Protein AF-A0AAP6RF06-F1 (afdb_monomer_lite)

Secondary structure (DSSP, 8-state):
--HHHHHHHHHHHHT-------EEEEEEEEEHHHHHSSS-PPPEEEEEEEEEEEEE-SSEEEEEESS--EEEEE-SS-EEEET-TT-TTEEEEEEEEE-TTS-EEEE--

Foldseek 3Di:
DPPPVVVVVVVVVVVPPPPLFKKKKKWWKWFQVCVVDPHDTDIDIDIDTQFNDWDDDPFWIWTDGPPDIWIWGHDPVAIDIDPPPPCPRIGTDWMFIGTSVRHTPDTRD

pLDDT: mean 77.29, std 15.81, range [41.28, 93.56]

Organism: Enterococcus faecalis (NCBI:txid1351)

Radius of gyration: 20.17 Å; chains: 1; bounding box: 45×28×65 Å

Structure (mmCIF, N/CA/C/O backbone):
data_AF-A0AAP6RF06-F1
#
_entry.id   AF-A0AAP6RF06-F1
#
loop_
_atom_site.group_PDB
_atom_site.id
_atom_site.type_symbol
_atom_site.label_atom_id
_atom_site.label_alt_id
_atom_site.label_comp_id
_atom_site.label_asym_id
_atom_site.label_entity_id
_atom_site.label_seq_id
_atom_site.pdbx_PDB_ins_code
_atom_site.Cartn_x
_atom_site.Cartn_y
_atom_site.Cartn_z
_atom_site.occupancy
_atom_site.B_iso_or_equiv
_atom_site.auth_seq_id
_atom_site.auth_comp_id
_atom_site.auth_asym_id
_atom_site.auth_atom_id
_atom_site.pdbx_PDB_model_num
ATOM 1 N N . MET A 1 1 ? 24.447 -14.926 -50.576 1.00 48.47 1 MET A N 1
ATOM 2 C CA . MET A 1 1 ? 23.252 -15.001 -49.701 1.00 48.47 1 MET A CA 1
ATOM 3 C C . MET A 1 1 ? 23.586 -14.660 -48.238 1.00 48.47 1 MET A C 1
ATOM 5 O O . MET A 1 1 ? 23.315 -15.454 -47.352 1.00 48.47 1 MET A O 1
ATOM 9 N N . GLN A 1 2 ? 24.174 -13.489 -47.955 1.00 49.06 2 GLN A N 1
ATOM 10 C CA . GLN A 1 2 ? 24.551 -13.086 -46.580 1.00 49.06 2 GLN A CA 1
ATOM 11 C C . GLN A 1 2 ? 23.928 -11.748 -46.131 1.00 49.06 2 GLN A C 1
ATOM 13 O O . GLN A 1 2 ? 23.926 -11.446 -44.944 1.00 49.06 2 GLN A O 1
ATOM 18 N N . GLY A 1 3 ? 23.340 -10.963 -47.045 1.00 45.25 3 GLY A N 1
ATOM 19 C CA . GLY A 1 3 ? 22.831 -9.619 -46.731 1.00 45.25 3 GLY A CA 1
ATOM 20 C C . GLY A 1 3 ? 21.427 -9.555 -46.114 1.00 45.25 3 GLY A C 1
ATOM 21 O O . GLY A 1 3 ? 21.112 -8.589 -45.429 1.00 45.25 3 GLY A O 1
ATOM 22 N N . ILE A 1 4 ? 20.579 -10.571 -46.314 1.00 49.84 4 ILE A N 1
ATOM 23 C CA . ILE A 1 4 ? 19.166 -10.519 -45.881 1.00 49.84 4 ILE A CA 1
ATOM 24 C C . ILE A 1 4 ? 19.023 -10.865 -44.386 1.00 49.84 4 ILE A C 1
ATOM 26 O O . ILE A 1 4 ? 18.213 -10.266 -43.684 1.00 49.84 4 ILE A O 1
ATOM 30 N N . TYR A 1 5 ? 19.869 -11.761 -43.860 1.00 46.25 5 TYR A N 1
ATOM 31 C CA . TYR A 1 5 ? 19.830 -12.165 -42.447 1.00 46.25 5 TYR A CA 1
ATOM 32 C C . TYR A 1 5 ? 20.209 -11.032 -41.476 1.00 46.25 5 TYR A C 1
ATOM 34 O O . TYR A 1 5 ? 19.644 -10.942 -40.386 1.00 46.25 5 TYR A O 1
ATOM 42 N N . LEU A 1 6 ? 21.108 -10.126 -41.877 1.00 48.44 6 LEU A N 1
ATOM 43 C CA . LEU A 1 6 ? 21.515 -8.986 -41.045 1.00 48.44 6 LEU A CA 1
ATOM 44 C C . LEU A 1 6 ? 20.412 -7.926 -40.910 1.00 48.44 6 LEU A C 1
ATOM 46 O O . LEU A 1 6 ? 20.251 -7.341 -39.839 1.00 48.44 6 LEU A O 1
ATOM 50 N N . ALA A 1 7 ? 19.603 -7.718 -41.951 1.00 49.84 7 ALA A N 1
ATOM 51 C CA . ALA A 1 7 ? 18.524 -6.733 -41.912 1.00 49.84 7 ALA A CA 1
ATOM 52 C C . ALA A 1 7 ? 17.378 -7.159 -40.976 1.00 49.84 7 ALA A C 1
ATOM 54 O O . ALA A 1 7 ? 16.851 -6.331 -40.232 1.00 49.84 7 ALA A O 1
ATOM 55 N N . ILE A 1 8 ? 17.032 -8.451 -40.943 1.00 50.97 8 ILE A N 1
ATOM 56 C CA . ILE A 1 8 ? 15.954 -8.964 -40.080 1.00 50.97 8 ILE A CA 1
ATOM 57 C C . ILE A 1 8 ? 16.374 -8.909 -38.601 1.00 50.97 8 ILE A C 1
ATOM 59 O O . ILE A 1 8 ? 15.586 -8.485 -37.754 1.00 50.97 8 ILE A O 1
ATOM 63 N N . ALA A 1 9 ? 17.639 -9.217 -38.289 1.00 49.72 9 ALA A N 1
ATOM 64 C CA . ALA A 1 9 ? 18.175 -9.081 -36.932 1.00 49.72 9 ALA A CA 1
ATOM 65 C C . ALA A 1 9 ? 18.164 -7.618 -36.439 1.00 49.72 9 ALA A C 1
ATOM 67 O O . ALA A 1 9 ? 17.828 -7.354 -35.282 1.00 49.72 9 ALA A O 1
ATOM 68 N N . SER A 1 10 ? 18.456 -6.650 -37.317 1.00 48.62 10 SER A N 1
ATOM 69 C CA . SER A 1 10 ? 18.391 -5.219 -36.982 1.00 48.62 10 SER A CA 1
ATOM 70 C C . SER A 1 10 ? 16.963 -4.678 -36.847 1.00 48.62 10 SER A C 1
ATOM 72 O O . SER A 1 10 ? 16.735 -3.792 -36.023 1.00 48.62 10 SER A O 1
ATOM 74 N N . ILE A 1 11 ? 15.991 -5.209 -37.597 1.00 48.59 11 ILE A N 1
ATOM 75 C CA . ILE A 1 11 ? 14.575 -4.817 -37.478 1.00 48.59 11 ILE A CA 1
ATOM 76 C C . ILE A 1 11 ? 13.950 -5.396 -36.198 1.00 48.59 11 ILE A C 1
ATOM 78 O O . ILE A 1 11 ? 13.206 -4.688 -35.518 1.00 48.59 11 ILE A O 1
ATOM 82 N N . CYS A 1 12 ? 14.313 -6.622 -35.804 1.00 43.75 12 CYS A N 1
ATOM 83 C CA . CYS A 1 12 ? 13.920 -7.189 -34.509 1.00 43.75 12 CYS A CA 1
ATOM 84 C C . CYS A 1 12 ? 14.531 -6.423 -33.324 1.00 43.75 12 CYS A C 1
ATOM 86 O O . CYS A 1 12 ? 13.832 -6.184 -32.343 1.00 43.75 12 CYS A O 1
ATOM 88 N N . LYS A 1 13 ? 15.784 -5.951 -33.428 1.00 43.09 13 LYS A N 1
ATOM 89 C CA . LYS A 1 13 ? 16.408 -5.110 -32.387 1.00 43.09 13 LYS A CA 1
ATOM 90 C C . LYS A 1 13 ? 15.786 -3.715 -32.262 1.00 43.09 13 LYS A C 1
ATOM 92 O O . LYS A 1 13 ? 15.746 -3.176 -31.164 1.00 43.09 13 LYS A O 1
ATOM 97 N N . LYS A 1 14 ? 15.263 -3.130 -33.347 1.00 41.28 14 LYS A N 1
ATOM 98 C CA . LYS A 1 14 ? 14.629 -1.793 -33.322 1.00 41.28 14 LYS A CA 1
ATOM 99 C C . LYS A 1 14 ? 13.176 -1.772 -32.832 1.00 41.28 14 LYS A C 1
ATOM 101 O O . LYS A 1 14 ? 12.650 -0.688 -32.604 1.00 41.28 14 LYS A O 1
ATOM 106 N N . ARG A 1 15 ? 12.529 -2.932 -32.652 1.00 41.59 15 ARG A N 1
ATOM 107 C CA . ARG A 1 15 ? 11.182 -3.040 -32.049 1.00 41.59 1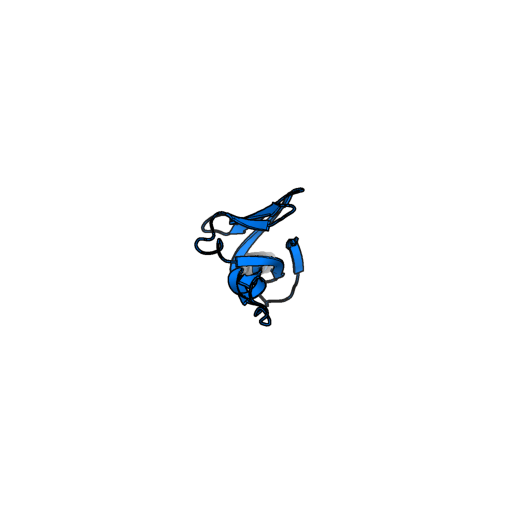5 ARG A CA 1
ATOM 108 C C . ARG A 1 15 ? 11.184 -3.431 -30.572 1.00 41.59 15 ARG A C 1
ATOM 110 O O . ARG A 1 15 ? 10.114 -3.534 -29.987 1.00 41.59 15 ARG A O 1
ATOM 117 N N . GLN A 1 16 ? 12.348 -3.564 -29.944 1.00 42.38 16 GLN A N 1
ATOM 118 C CA . GLN A 1 16 ? 12.469 -3.298 -28.513 1.00 42.38 16 GLN A CA 1
ATOM 119 C C . GLN A 1 16 ? 12.675 -1.793 -28.332 1.00 42.38 16 GLN A C 1
ATOM 121 O O . GLN A 1 16 ? 13.715 -1.323 -27.888 1.00 42.38 16 GLN A O 1
ATOM 126 N N . THR A 1 17 ? 11.658 -0.999 -28.669 1.00 47.66 17 THR A N 1
ATOM 127 C CA . THR A 1 17 ? 11.399 0.140 -27.793 1.00 47.66 17 THR A CA 1
ATOM 128 C C . THR A 1 17 ? 11.061 -0.531 -26.475 1.00 47.66 17 THR A C 1
ATOM 130 O O . THR A 1 17 ? 10.021 -1.180 -26.391 1.00 47.66 17 THR A O 1
ATOM 133 N N . GLU A 1 18 ? 12.003 -0.540 -25.533 1.00 53.75 18 GLU A N 1
ATOM 134 C CA . GLU A 1 18 ? 11.786 -1.002 -24.169 1.00 53.75 18 GLU A CA 1
ATOM 135 C C . GLU A 1 18 ? 10.497 -0.343 -23.682 1.00 53.75 18 GLU A C 1
ATOM 137 O O . GLU A 1 18 ? 10.489 0.810 -23.251 1.00 53.75 18 GLU A O 1
ATOM 142 N N . ARG A 1 19 ? 9.361 -1.036 -23.802 1.00 50.41 19 ARG A N 1
ATOM 143 C CA . ARG A 1 19 ? 8.206 -0.689 -22.998 1.00 50.41 19 ARG A CA 1
ATOM 144 C C . ARG A 1 19 ? 8.714 -0.950 -21.599 1.00 50.41 19 ARG A C 1
ATOM 146 O O . ARG A 1 19 ? 8.811 -2.104 -21.195 1.00 50.41 19 ARG A O 1
ATOM 153 N N . LYS A 1 20 ? 9.141 0.104 -20.902 1.00 59.81 20 LYS A N 1
ATOM 154 C CA . LYS A 1 20 ? 9.267 0.047 -19.455 1.00 59.81 20 LYS A CA 1
ATOM 155 C C . LYS A 1 20 ? 7.877 -0.347 -18.982 1.00 59.81 20 LYS A C 1
ATOM 157 O O . LYS A 1 20 ? 6.956 0.463 -19.030 1.00 59.81 20 LYS A O 1
ATOM 162 N N . ILE A 1 21 ? 7.715 -1.631 -18.681 1.00 64.31 21 ILE A N 1
ATOM 163 C CA . ILE A 1 21 ? 6.483 -2.164 -18.126 1.00 64.31 21 ILE A CA 1
ATOM 164 C C . ILE A 1 21 ? 6.423 -1.560 -16.736 1.00 64.31 21 ILE A C 1
ATOM 166 O O . ILE A 1 21 ? 7.185 -1.935 -15.844 1.00 64.31 21 ILE A O 1
ATOM 170 N N . TYR A 1 22 ? 5.596 -0.535 -16.602 1.00 75.38 22 TYR A N 1
ATOM 171 C CA . TYR A 1 22 ? 5.371 0.110 -15.330 1.00 75.38 22 TYR A CA 1
ATOM 172 C C . TYR A 1 22 ? 4.269 -0.650 -14.618 1.00 75.38 22 TYR A C 1
ATOM 174 O O . TYR A 1 22 ? 3.148 -0.746 -15.110 1.00 75.38 22 TYR A O 1
ATOM 182 N N . MET A 1 23 ? 4.609 -1.192 -13.459 1.00 89.38 23 MET A N 1
ATOM 183 C CA . MET A 1 23 ? 3.636 -1.803 -12.573 1.00 89.38 23 MET A CA 1
ATOM 184 C C . MET A 1 23 ? 2.774 -0.716 -11.918 1.00 89.38 23 MET A C 1
ATOM 186 O O . MET A 1 23 ? 3.115 0.476 -11.903 1.00 89.38 23 MET A O 1
ATOM 190 N N . LEU A 1 24 ? 1.651 -1.155 -11.367 1.00 91.12 24 LEU A N 1
ATOM 191 C CA . LEU A 1 24 ? 0.700 -0.338 -10.629 1.00 91.12 24 LEU A CA 1
ATOM 192 C C . LEU A 1 24 ? 0.731 -0.758 -9.158 1.00 91.12 24 LEU A C 1
ATOM 194 O O . LEU A 1 24 ? 0.762 -1.944 -8.839 1.00 91.12 24 LEU A O 1
ATOM 198 N N . LEU A 1 25 ? 0.729 0.211 -8.253 1.00 91.25 25 LEU A N 1
ATOM 199 C CA . LEU A 1 25 ? 0.527 -0.014 -6.828 1.00 91.25 25 LEU A CA 1
ATOM 200 C C . LEU A 1 25 ? -0.932 0.277 -6.499 1.00 91.25 25 LEU A C 1
ATOM 202 O O . LEU A 1 25 ? -1.404 1.368 -6.804 1.00 91.25 25 LEU A O 1
ATOM 206 N N . GLN A 1 26 ? -1.619 -0.655 -5.855 1.00 93.12 26 GLN A N 1
ATO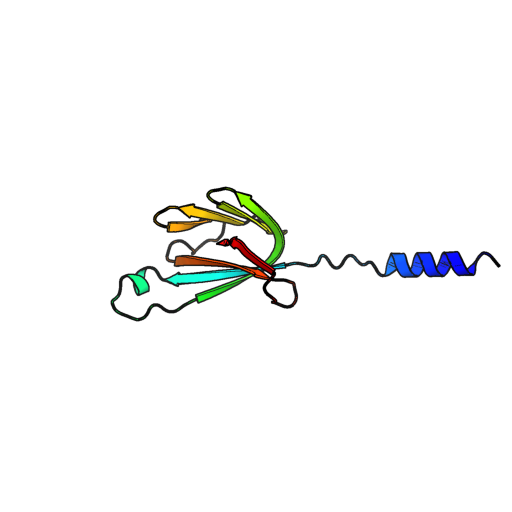M 207 C CA . GLN A 1 26 ? -2.932 -0.425 -5.264 1.00 93.12 26 GLN A CA 1
ATOM 208 C C . GLN A 1 26 ? -2.780 -0.321 -3.749 1.00 93.12 26 GLN A C 1
ATOM 210 O O . GLN A 1 26 ? -2.150 -1.184 -3.136 1.00 93.12 26 GLN A O 1
ATOM 215 N N . ILE A 1 27 ? -3.353 0.719 -3.149 1.00 91.69 27 ILE A N 1
ATOM 216 C CA . ILE A 1 27 ? -3.351 0.939 -1.703 1.00 91.69 27 ILE A CA 1
ATOM 217 C C . ILE A 1 27 ? -4.793 0.953 -1.211 1.00 91.69 27 ILE A C 1
ATOM 219 O O . ILE A 1 27 ? -5.553 1.876 -1.506 1.00 91.69 27 ILE A O 1
ATOM 223 N N . ASP A 1 28 ? -5.133 -0.055 -0.418 1.00 92.62 28 ASP A N 1
ATOM 224 C CA . ASP A 1 28 ? -6.429 -0.187 0.228 1.00 92.62 28 ASP A CA 1
ATOM 225 C C . ASP A 1 28 ? -6.351 0.460 1.614 1.00 92.62 28 ASP A C 1
ATOM 227 O O . ASP A 1 28 ? -5.471 0.136 2.424 1.00 92.62 28 ASP A O 1
ATOM 231 N N . LYS A 1 29 ? -7.267 1.384 1.904 1.00 91.38 29 LYS A N 1
ATOM 232 C CA . LYS A 1 29 ? -7.244 2.185 3.130 1.00 91.38 29 LYS A CA 1
ATOM 233 C C . LYS A 1 29 ? -8.642 2.518 3.647 1.00 91.38 29 LYS A C 1
ATOM 235 O O . LYS A 1 29 ? -9.602 2.595 2.887 1.00 91.38 29 LYS A O 1
ATOM 240 N N . PHE A 1 30 ? -8.732 2.776 4.946 1.00 90.56 30 PHE A N 1
ATOM 241 C CA . PHE A 1 30 ? -9.927 3.312 5.603 1.00 90.56 30 PHE A CA 1
ATOM 242 C C . PHE A 1 30 ? -9.630 4.670 6.220 1.00 90.56 30 PHE A C 1
ATOM 244 O O . PHE A 1 30 ? -8.507 4.919 6.663 1.00 90.56 30 PHE A O 1
ATOM 251 N N . ASN A 1 31 ? -10.637 5.535 6.296 1.00 89.00 31 ASN A N 1
ATOM 252 C CA . ASN A 1 31 ? -10.547 6.751 7.095 1.00 89.00 31 ASN A CA 1
ATOM 253 C C . ASN A 1 31 ? -10.555 6.382 8.589 1.00 89.00 31 ASN A C 1
ATOM 255 O O . ASN A 1 31 ? -11.444 5.662 9.045 1.00 89.00 31 ASN A O 1
ATOM 259 N N . LYS A 1 32 ? -9.575 6.866 9.361 1.00 87.00 32 LYS A N 1
ATOM 260 C CA . LYS A 1 32 ? -9.466 6.572 10.800 1.00 87.00 32 LYS A CA 1
ATOM 261 C C . LYS A 1 32 ? -10.698 7.042 11.577 1.00 87.00 32 LYS A C 1
ATOM 263 O O . LYS A 1 32 ? -11.194 6.299 12.415 1.00 87.00 32 LYS A O 1
ATOM 268 N N . LYS A 1 33 ? -11.247 8.214 11.238 1.00 86.00 33 LYS A N 1
ATOM 269 C CA . LYS A 1 33 ? -12.442 8.765 11.904 1.00 86.00 33 LYS A CA 1
ATOM 270 C C . LYS A 1 33 ? -13.679 7.894 11.691 1.00 86.00 33 LYS A C 1
ATOM 272 O O . LYS A 1 33 ? -14.493 7.752 12.596 1.00 86.00 33 LYS A O 1
ATOM 277 N N . GLU A 1 34 ? -13.809 7.295 10.509 1.00 85.69 34 GLU A N 1
ATOM 278 C CA . GLU A 1 34 ? -14.915 6.378 10.207 1.00 85.69 34 GLU A CA 1
ATOM 279 C C . GLU A 1 34 ? -14.773 5.045 10.947 1.00 85.69 34 GLU A C 1
ATOM 281 O O . GLU A 1 34 ? -15.778 4.455 11.311 1.00 85.69 34 GLU A O 1
ATOM 286 N N . LEU A 1 35 ? -13.543 4.582 11.202 1.00 81.38 35 LEU A N 1
ATOM 287 C CA . LEU A 1 35 ? -13.295 3.373 11.999 1.00 81.38 35 LEU A CA 1
ATOM 288 C C . LEU A 1 35 ? -13.597 3.567 13.493 1.00 81.38 35 LEU A C 1
ATOM 290 O O . LEU A 1 35 ? -13.915 2.600 14.181 1.00 81.38 35 LEU A O 1
ATOM 294 N N . GLU A 1 36 ? -13.453 4.792 14.000 1.00 81.19 36 GLU A N 1
ATOM 295 C CA . GLU A 1 36 ? -13.780 5.153 15.386 1.00 81.19 36 GLU A CA 1
ATOM 296 C C . GLU A 1 36 ? -15.284 5.406 15.577 1.00 81.19 36 GLU A C 1
ATOM 298 O O . GLU A 1 36 ? -15.838 5.151 16.651 1.00 81.19 36 GLU A O 1
ATOM 303 N N . GLY A 1 37 ? -15.961 5.885 14.531 1.00 72.38 37 GLY A N 1
ATOM 304 C CA . GLY A 1 37 ? -17.414 5.984 14.485 1.00 72.38 37 GLY A CA 1
ATOM 305 C C . GLY A 1 37 ? -18.062 4.600 14.409 1.00 72.38 37 GLY A C 1
ATOM 306 O O . GLY A 1 37 ? -17.564 3.696 13.754 1.00 72.38 37 GLY A O 1
ATOM 307 N N . LYS A 1 38 ? -19.227 4.412 15.038 1.00 63.50 38 LYS A N 1
ATOM 308 C CA . LYS A 1 38 ? -20.017 3.163 14.937 1.00 63.50 38 LYS A CA 1
ATOM 309 C C . LYS A 1 38 ? -20.654 2.944 13.550 1.00 63.50 38 LYS A C 1
ATOM 311 O O . LYS A 1 38 ? -21.575 2.139 13.423 1.00 63.50 38 LYS A O 1
ATOM 316 N N . GLU A 1 39 ? -20.216 3.681 12.535 1.00 67.00 39 GLU A N 1
ATOM 317 C CA . GLU A 1 39 ? -20.691 3.558 11.160 1.00 67.00 39 GLU A CA 1
ATOM 318 C C . GLU A 1 39 ? -19.788 2.603 10.372 1.00 67.00 39 GLU A C 1
ATOM 320 O O . GLU A 1 39 ? -18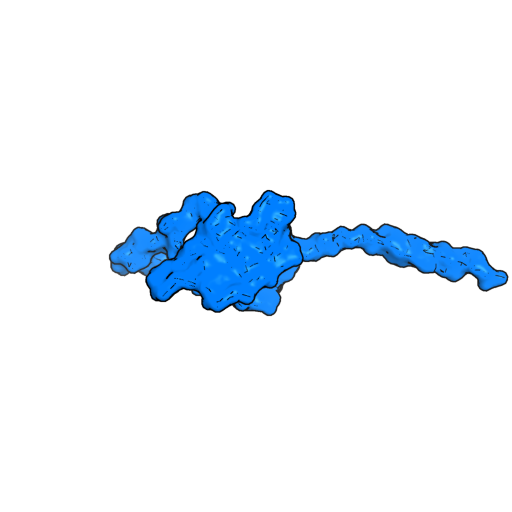.634 2.366 10.721 1.00 67.00 39 GLU A O 1
ATOM 325 N N . ALA A 1 40 ? -20.326 2.002 9.312 1.00 77.31 40 ALA A N 1
ATOM 326 C CA . ALA A 1 40 ? -19.542 1.119 8.461 1.00 77.31 40 ALA A CA 1
ATOM 327 C C . ALA A 1 40 ? -18.483 1.937 7.704 1.00 77.31 40 ALA A C 1
ATOM 329 O O . ALA A 1 40 ? -18.818 2.679 6.781 1.00 77.31 40 ALA A O 1
ATOM 330 N N . ALA A 1 41 ? -17.213 1.792 8.088 1.00 84.62 41 ALA A N 1
ATOM 331 C CA . ALA A 1 41 ? -16.108 2.467 7.418 1.00 84.62 41 ALA A CA 1
ATOM 332 C C . ALA A 1 41 ? -16.027 2.062 5.940 1.00 84.62 41 ALA A C 1
ATOM 334 O O . ALA A 1 41 ? -16.092 0.876 5.591 1.00 84.62 41 ALA A O 1
ATOM 335 N N . LYS A 1 42 ? -15.865 3.048 5.055 1.00 89.38 42 LYS A N 1
ATOM 336 C CA . LYS A 1 42 ? -15.810 2.806 3.613 1.00 89.38 42 LYS A CA 1
ATOM 337 C C . LYS A 1 42 ? -14.394 2.428 3.185 1.00 89.38 42 LYS A C 1
ATOM 339 O O . LYS A 1 42 ? -13.439 3.144 3.478 1.00 89.38 42 LYS A O 1
ATOM 344 N N . LEU A 1 43 ? -14.265 1.336 2.428 1.00 91.56 43 LEU A N 1
ATOM 345 C CA . LEU A 1 43 ? -12.994 0.975 1.803 1.00 91.56 43 LEU A CA 1
ATOM 346 C C . LEU A 1 43 ? -12.674 1.968 0.681 1.00 91.56 43 LEU A C 1
ATOM 348 O O . LEU A 1 43 ? -13.454 2.131 -0.262 1.00 91.56 43 LEU A O 1
ATOM 352 N N . LEU A 1 44 ? -11.521 2.617 0.785 1.00 92.56 44 LEU A N 1
ATOM 353 C CA . LEU A 1 44 ? -10.970 3.503 -0.231 1.00 92.56 44 LEU A CA 1
ATOM 354 C C . LEU A 1 44 ? -9.776 2.821 -0.888 1.00 92.56 44 LEU A C 1
ATOM 356 O O . LEU A 1 44 ? -8.999 2.139 -0.222 1.00 92.56 44 LEU A O 1
ATOM 360 N N . VAL A 1 45 ? -9.641 3.018 -2.196 1.00 92.88 45 VAL A N 1
ATOM 361 C CA . VAL A 1 45 ? -8.606 2.376 -3.004 1.00 92.88 45 VAL A CA 1
ATOM 362 C C . VAL A 1 45 ? -7.923 3.437 -3.852 1.00 92.88 45 VAL A C 1
ATOM 364 O O . VAL A 1 45 ? -8.570 4.075 -4.683 1.00 92.88 45 VAL A O 1
ATOM 367 N N . ASP A 1 46 ? -6.619 3.598 -3.652 1.00 91.12 46 ASP A N 1
ATOM 368 C CA . ASP A 1 46 ? -5.778 4.475 -4.463 1.00 91.12 46 ASP A CA 1
ATOM 369 C C . ASP A 1 46 ? -4.892 3.646 -5.394 1.00 91.12 46 ASP A C 1
ATOM 371 O O . ASP A 1 46 ? -4.409 2.578 -5.017 1.00 91.12 46 ASP A O 1
ATOM 375 N N . TYR A 1 47 ? -4.620 4.177 -6.588 1.00 89.75 47 TYR A N 1
ATOM 376 C CA . TYR A 1 47 ? -3.709 3.568 -7.556 1.00 89.75 47 TYR A CA 1
ATOM 377 C C . TYR A 1 47 ? -2.548 4.506 -7.879 1.00 89.75 47 TYR A C 1
ATOM 379 O O . TYR A 1 47 ? -2.752 5.680 -8.186 1.00 89.75 47 TYR A O 1
ATOM 387 N N . ILE A 1 48 ? -1.326 3.974 -7.860 1.00 87.88 48 ILE A N 1
ATOM 388 C CA . ILE A 1 48 ? -0.101 4.703 -8.197 1.00 87.88 48 ILE A CA 1
ATOM 389 C C . ILE A 1 48 ? 0.602 3.972 -9.338 1.00 87.88 48 ILE A C 1
ATOM 391 O O . ILE A 1 48 ? 1.053 2.839 -9.186 1.00 87.88 48 ILE A O 1
ATOM 395 N N . GLY A 1 49 ? 0.691 4.624 -10.495 1.00 87.00 49 GLY A N 1
ATOM 396 C CA . GLY A 1 49 ? 1.415 4.104 -11.653 1.00 87.00 49 GLY A CA 1
ATOM 397 C C . GLY A 1 49 ? 2.917 4.373 -11.593 1.00 87.00 49 GLY A C 1
ATOM 398 O O . GLY A 1 49 ? 3.408 5.143 -10.767 1.00 87.00 49 GLY A O 1
ATOM 399 N N . GLY A 1 50 ? 3.657 3.767 -12.521 1.00 87.06 50 GLY A N 1
ATOM 400 C CA . GLY A 1 50 ? 5.085 4.049 -12.676 1.00 87.06 50 GLY A CA 1
ATOM 401 C C . GLY A 1 50 ? 5.986 3.258 -11.732 1.00 87.06 50 GLY A C 1
ATOM 402 O O . GLY A 1 50 ? 7.143 3.642 -11.556 1.00 87.06 50 GLY A O 1
ATOM 403 N N . VAL A 1 51 ? 5.485 2.174 -11.132 1.00 88.38 51 VAL A N 1
ATOM 404 C CA . VAL A 1 51 ? 6.282 1.325 -10.245 1.00 88.38 51 VAL A CA 1
ATOM 405 C C . VAL A 1 51 ? 7.291 0.539 -11.074 1.00 88.38 51 VAL A C 1
ATOM 407 O O . VAL A 1 51 ? 6.927 -0.225 -11.969 1.00 88.38 51 VAL A O 1
ATOM 410 N N . SER A 1 52 ? 8.571 0.732 -10.776 1.00 87.81 52 SER A N 1
ATOM 411 C CA . SER A 1 52 ? 9.689 0.032 -11.413 1.00 87.81 52 SER A CA 1
ATOM 412 C C . SER A 1 52 ? 10.177 -1.160 -10.593 1.00 87.81 52 SER A C 1
ATOM 414 O O . SER A 1 52 ? 10.823 -2.055 -11.133 1.00 87.81 52 SER A O 1
ATOM 416 N N . GLY A 1 53 ? 9.854 -1.204 -9.299 1.00 85.31 53 GLY A N 1
ATOM 417 C CA . GLY A 1 53 ? 10.240 -2.304 -8.430 1.00 85.31 53 GLY A CA 1
ATOM 418 C C . GLY A 1 53 ? 9.767 -2.127 -6.997 1.00 85.31 53 GLY A C 1
ATOM 419 O O . GLY A 1 53 ? 9.230 -1.091 -6.608 1.00 85.31 53 GLY A O 1
ATOM 420 N N . THR A 1 54 ? 9.999 -3.157 -6.196 1.00 88.75 54 THR A N 1
ATOM 421 C CA . THR A 1 54 ? 9.567 -3.216 -4.798 1.00 88.75 54 THR A CA 1
ATOM 422 C C . THR A 1 54 ? 10.562 -4.035 -3.981 1.00 88.75 54 THR A C 1
ATOM 424 O O . THR A 1 54 ? 10.868 -5.161 -4.376 1.00 88.75 54 THR A O 1
ATOM 427 N N . SER A 1 55 ? 11.012 -3.514 -2.841 1.00 87.19 55 SER A N 1
ATOM 428 C CA . SER A 1 55 ? 11.810 -4.226 -1.833 1.00 87.19 55 SER A CA 1
ATOM 429 C C . SER A 1 55 ? 10.977 -4.408 -0.571 1.00 87.19 55 SER A C 1
ATOM 431 O O . SER A 1 55 ? 10.263 -3.486 -0.187 1.00 87.19 55 SER A O 1
ATOM 433 N N . CYS A 1 56 ? 11.056 -5.572 0.063 1.00 84.31 56 CYS A N 1
ATOM 434 C CA . CYS A 1 56 ? 10.352 -5.861 1.310 1.00 84.31 56 CYS A CA 1
ATOM 435 C C . CYS A 1 56 ? 11.376 -6.206 2.389 1.00 84.31 56 CYS A C 1
ATOM 437 O O . CYS A 1 56 ? 12.198 -7.096 2.181 1.00 84.31 56 CYS A O 1
ATOM 439 N N . ASP A 1 57 ? 11.284 -5.510 3.514 1.00 83.94 57 ASP A N 1
ATOM 440 C CA . ASP A 1 57 ? 12.025 -5.761 4.746 1.00 83.94 57 ASP A CA 1
ATOM 441 C C . ASP A 1 57 ? 11.028 -6.278 5.814 1.00 83.94 57 ASP A C 1
ATOM 443 O O . ASP A 1 57 ? 9.826 -6.360 5.547 1.00 83.94 57 ASP A O 1
ATOM 447 N N . SER A 1 58 ? 11.489 -6.630 7.021 1.00 83.25 58 SER A N 1
ATOM 448 C CA . SER A 1 58 ? 10.625 -7.148 8.107 1.00 83.25 58 SER A CA 1
ATOM 449 C C . SER A 1 58 ? 9.484 -6.207 8.490 1.00 83.25 58 SER A C 1
ATOM 451 O O . SER A 1 58 ? 8.391 -6.659 8.814 1.00 83.25 58 SER A O 1
ATOM 453 N N . ASP A 1 59 ? 9.747 -4.904 8.423 1.00 85.12 59 ASP A N 1
ATOM 454 C CA . ASP A 1 59 ? 8.860 -3.865 8.946 1.00 85.12 59 ASP A CA 1
ATOM 455 C C . ASP A 1 59 ? 8.461 -2.845 7.874 1.00 85.12 59 ASP A C 1
ATOM 457 O O . ASP A 1 59 ? 7.838 -1.834 8.185 1.00 85.12 59 ASP A O 1
ATOM 461 N N . SER A 1 60 ? 8.846 -3.040 6.607 1.00 86.81 60 SER A N 1
ATOM 462 C CA . SER A 1 60 ? 8.510 -2.076 5.553 1.00 86.81 60 SER A CA 1
ATOM 463 C C . SER A 1 60 ? 8.543 -2.653 4.143 1.00 86.81 60 SER A C 1
ATOM 465 O O . SER A 1 60 ? 9.275 -3.593 3.844 1.00 86.81 60 SER A O 1
ATOM 467 N N . VAL A 1 61 ? 7.794 -2.024 3.241 1.00 89.06 61 VAL A N 1
ATOM 468 C CA . VAL A 1 61 ? 7.894 -2.192 1.794 1.00 89.06 61 VAL A CA 1
ATOM 469 C C . VAL A 1 61 ? 8.312 -0.868 1.174 1.00 89.06 61 VAL A C 1
ATOM 471 O O . VAL A 1 61 ? 7.635 0.151 1.297 1.00 89.06 61 VAL A O 1
ATOM 474 N N . LYS A 1 62 ? 9.419 -0.895 0.439 1.00 89.94 62 LYS A N 1
ATOM 475 C CA . LYS A 1 62 ? 9.875 0.208 -0.406 1.00 89.94 62 LYS A CA 1
ATOM 476 C C . LYS A 1 62 ? 9.384 -0.034 -1.825 1.00 89.94 62 LYS A C 1
ATOM 478 O O . LYS A 1 62 ? 9.690 -1.067 -2.416 1.00 89.94 62 LYS A O 1
ATOM 483 N N . VAL A 1 63 ? 8.650 0.915 -2.382 1.00 88.88 63 VAL A N 1
ATOM 484 C CA . VAL A 1 63 ? 8.155 0.912 -3.758 1.00 88.88 63 VAL A CA 1
ATOM 485 C C . VAL A 1 63 ? 8.935 1.955 -4.548 1.00 88.88 63 VAL A C 1
ATOM 487 O O . VAL A 1 63 ? 8.891 3.148 -4.255 1.00 88.88 63 VAL A O 1
ATOM 490 N N . PHE A 1 64 ? 9.658 1.509 -5.567 1.00 87.38 64 PHE A N 1
ATOM 491 C CA . PHE A 1 64 ? 10.429 2.382 -6.439 1.00 87.38 64 PHE A CA 1
ATOM 492 C C . PHE A 1 64 ? 9.542 2.861 -7.587 1.00 87.38 64 PHE A C 1
ATOM 494 O O . PHE A 1 64 ? 8.944 2.050 -8.294 1.00 87.38 64 PHE A O 1
ATOM 501 N N . ASN A 1 65 ? 9.470 4.176 -7.781 1.00 83.12 65 ASN A N 1
ATOM 502 C CA . ASN A 1 65 ? 8.893 4.797 -8.969 1.00 83.12 65 ASN A CA 1
ATOM 503 C C . ASN A 1 65 ? 9.890 5.829 -9.537 1.00 83.12 65 ASN A C 1
ATOM 505 O O . ASN A 1 65 ? 10.879 6.166 -8.884 1.00 83.12 65 ASN A O 1
ATOM 509 N N . ASN A 1 66 ? 9.662 6.316 -10.760 1.00 71.94 66 ASN A N 1
ATOM 510 C CA . ASN A 1 66 ? 10.609 7.221 -11.437 1.00 71.94 66 ASN A CA 1
ATOM 511 C C . ASN A 1 66 ? 10.691 8.635 -10.829 1.00 71.94 66 ASN A C 1
ATOM 513 O O . ASN A 1 66 ? 11.556 9.403 -11.239 1.00 71.94 66 ASN A O 1
ATOM 517 N N . SER A 1 67 ? 9.778 9.003 -9.928 1.00 69.81 67 SER A N 1
ATOM 518 C CA . SER A 1 67 ? 9.674 10.358 -9.381 1.00 69.81 67 SER A CA 1
ATOM 519 C C . SER A 1 67 ? 10.262 10.443 -7.979 1.00 69.81 67 SER A C 1
ATOM 521 O O . SER A 1 67 ? 11.113 11.287 -7.748 1.00 69.81 67 SER A O 1
ATOM 523 N N . ASN A 1 68 ? 9.832 9.570 -7.066 1.00 75.12 68 ASN A N 1
ATOM 524 C CA . ASN A 1 68 ? 10.341 9.421 -5.707 1.00 75.12 68 ASN A CA 1
ATOM 525 C C . ASN A 1 68 ? 9.948 8.041 -5.148 1.00 75.12 68 ASN A C 1
ATOM 527 O O . ASN A 1 68 ? 8.778 7.659 -5.244 1.00 75.12 68 ASN A O 1
ATOM 531 N N . PRO A 1 69 ? 10.869 7.302 -4.508 1.00 80.00 69 PRO A N 1
ATOM 532 C CA . PRO A 1 69 ? 10.516 6.054 -3.850 1.00 80.00 69 PRO A CA 1
ATOM 533 C C . PRO A 1 69 ? 9.509 6.302 -2.718 1.00 80.00 69 PRO A C 1
ATOM 535 O O . PRO A 1 69 ? 9.697 7.166 -1.855 1.00 80.00 69 PRO A O 1
ATOM 538 N N . ILE A 1 70 ? 8.440 5.513 -2.727 1.00 84.56 70 ILE A N 1
ATOM 539 C CA . ILE A 1 70 ? 7.429 5.468 -1.672 1.00 84.56 70 ILE A CA 1
ATOM 540 C C . ILE A 1 70 ? 7.878 4.405 -0.677 1.00 84.56 70 ILE A C 1
ATOM 542 O O . ILE A 1 70 ? 8.225 3.293 -1.073 1.00 84.56 70 ILE A O 1
ATOM 546 N N . VAL A 1 71 ? 7.873 4.719 0.613 1.00 82.81 71 VAL A N 1
ATOM 547 C CA . VAL A 1 71 ? 8.196 3.740 1.658 1.00 82.81 71 VAL A CA 1
ATOM 548 C C . VAL A 1 71 ? 6.969 3.555 2.525 1.00 82.81 71 VAL A C 1
ATOM 550 O O . VAL A 1 71 ? 6.468 4.521 3.087 1.00 82.81 71 VAL A O 1
ATOM 553 N N . ILE A 1 72 ? 6.476 2.327 2.625 1.00 82.94 72 ILE A N 1
ATOM 554 C CA . ILE A 1 72 ? 5.345 1.973 3.476 1.00 82.94 72 ILE A CA 1
ATOM 555 C C . ILE A 1 72 ? 5.881 1.138 4.632 1.00 82.94 72 ILE A C 1
ATOM 557 O O . ILE A 1 72 ? 6.474 0.091 4.401 1.00 82.94 72 ILE A O 1
ATOM 561 N N . THR A 1 73 ? 5.694 1.597 5.862 1.00 80.75 73 THR A N 1
ATOM 562 C CA . THR A 1 73 ? 6.203 0.945 7.076 1.00 80.75 73 THR A CA 1
ATOM 563 C C . THR A 1 73 ? 5.043 0.325 7.849 1.00 80.75 73 THR A C 1
ATOM 565 O O . THR A 1 73 ? 3.984 0.941 7.979 1.00 80.75 73 THR A O 1
ATOM 568 N N . PHE A 1 74 ? 5.240 -0.883 8.373 1.00 77.94 74 PHE A N 1
ATOM 569 C CA . PHE A 1 74 ? 4.260 -1.651 9.142 1.00 77.94 74 PHE A CA 1
ATOM 570 C C . PHE A 1 74 ? 4.647 -1.601 10.615 1.00 77.94 74 PHE A C 1
ATOM 572 O O . PHE A 1 74 ? 5.707 -2.074 11.009 1.00 77.94 74 PHE A O 1
ATOM 579 N N . GLY A 1 75 ? 3.789 -1.021 11.443 1.00 64.38 75 GLY A N 1
ATOM 580 C CA . GLY A 1 75 ? 3.889 -1.090 12.895 1.00 64.38 75 GLY A CA 1
ATOM 581 C C . GLY A 1 75 ? 2.785 -1.970 13.472 1.00 64.38 75 GLY A C 1
ATOM 582 O O . GLY A 1 75 ? 1.739 -2.155 12.852 1.00 64.38 75 GLY A O 1
ATOM 583 N N . LYS A 1 76 ? 2.984 -2.457 14.704 1.00 62.75 76 LYS A N 1
ATOM 584 C CA . LYS A 1 76 ? 1.970 -3.241 15.439 1.00 62.75 76 LYS A CA 1
ATOM 585 C C . LYS A 1 76 ? 0.608 -2.543 15.525 1.00 62.75 76 LYS A C 1
ATOM 587 O O . LYS A 1 76 ? -0.412 -3.221 15.567 1.00 62.75 76 LYS A O 1
ATOM 592 N N . GLU A 1 77 ? 0.595 -1.211 15.546 1.00 62.31 77 GLU A N 1
ATOM 593 C CA . GLU A 1 77 ? -0.632 -0.423 15.709 1.00 62.31 77 GLU A CA 1
ATOM 594 C C . GLU A 1 77 ? -1.064 0.317 14.437 1.00 62.31 77 GLU A C 1
ATOM 596 O O . GLU A 1 77 ? -2.251 0.593 14.252 1.00 62.31 77 GLU A O 1
ATOM 601 N N . GLN A 1 78 ? -0.128 0.611 13.529 1.00 67.81 78 GLN A N 1
ATOM 602 C CA . GLN A 1 78 ? -0.404 1.414 12.342 1.00 67.81 78 GLN A CA 1
ATOM 603 C C . GLN A 1 78 ? 0.540 1.108 11.181 1.00 67.81 78 GLN A C 1
ATOM 605 O O . GLN A 1 78 ? 1.741 0.931 11.371 1.00 67.81 78 GLN A O 1
ATOM 610 N N . THR A 1 79 ? -0.011 1.138 9.971 1.00 77.94 79 THR A N 1
ATOM 611 C CA . THR A 1 79 ? 0.755 1.173 8.725 1.00 77.94 79 THR A CA 1
ATOM 612 C C . THR A 1 79 ? 0.792 2.610 8.226 1.00 77.94 79 THR A C 1
ATOM 614 O O . THR A 1 79 ? -0.262 3.231 8.071 1.00 77.94 79 THR A O 1
ATOM 617 N N . THR A 1 80 ? 1.987 3.141 7.976 1.00 76.56 80 THR A N 1
ATOM 618 C CA . THR A 1 80 ? 2.196 4.514 7.498 1.00 76.56 80 THR A CA 1
ATOM 619 C C . THR A 1 80 ? 2.888 4.512 6.142 1.00 76.56 80 THR A C 1
ATOM 621 O O . THR A 1 80 ? 3.685 3.626 5.843 1.00 76.56 80 THR A O 1
ATOM 624 N N . ALA A 1 81 ? 2.592 5.513 5.313 1.00 75.88 81 ALA A N 1
ATOM 625 C CA . ALA A 1 81 ? 3.294 5.739 4.057 1.00 75.88 81 ALA A CA 1
ATOM 626 C C . ALA A 1 81 ? 4.100 7.039 4.129 1.00 75.88 81 ALA A C 1
ATOM 628 O O . ALA A 1 81 ? 3.560 8.114 4.377 1.00 75.88 81 ALA A O 1
ATOM 629 N N . ILE A 1 82 ? 5.403 6.930 3.900 1.00 74.94 82 ILE A N 1
ATOM 630 C CA . ILE A 1 82 ? 6.348 8.037 3.796 1.00 74.94 82 ILE A CA 1
ATOM 631 C C . ILE A 1 82 ? 6.390 8.481 2.330 1.00 74.94 82 ILE A C 1
ATOM 633 O O . ILE A 1 82 ? 6.383 7.647 1.421 1.00 74.94 82 ILE A O 1
ATOM 637 N N . ASN A 1 83 ? 6.458 9.796 2.107 1.00 74.62 83 ASN A N 1
ATOM 638 C CA . ASN A 1 83 ? 6.411 10.445 0.787 1.00 74.62 83 ASN A CA 1
ATOM 639 C C . ASN A 1 83 ? 5.057 10.336 0.058 1.00 74.62 83 ASN A C 1
ATOM 641 O O . ASN A 1 83 ? 4.985 10.607 -1.139 1.00 74.62 83 ASN A O 1
ATOM 645 N N . LEU A 1 84 ? 3.983 9.997 0.779 1.00 79.31 84 LEU A N 1
ATOM 646 C CA . LEU A 1 84 ? 2.602 10.176 0.331 1.00 79.31 84 LEU A CA 1
ATOM 647 C C . LEU A 1 84 ? 1.910 11.180 1.265 1.00 79.31 84 LEU A C 1
ATOM 649 O O . LEU A 1 84 ? 1.455 10.789 2.342 1.00 79.31 84 LEU A O 1
ATOM 653 N N . PRO A 1 85 ? 1.860 12.480 0.906 1.00 70.38 85 PRO A N 1
ATOM 654 C CA . PRO A 1 85 ? 1.169 13.465 1.730 1.00 70.38 85 PRO A CA 1
ATOM 655 C C . PRO A 1 85 ? -0.315 13.087 1.860 1.00 70.38 85 PRO A C 1
ATOM 657 O O . PRO A 1 85 ? -0.879 12.449 0.970 1.00 70.38 85 PRO A O 1
ATOM 660 N N . TYR A 1 86 ? -0.946 13.480 2.970 1.00 77.50 86 TYR A N 1
ATOM 661 C CA . TYR A 1 86 ? -2.372 13.243 3.261 1.00 77.50 86 TYR A CA 1
ATOM 662 C C . TYR A 1 86 ? -2.769 11.797 3.603 1.00 77.50 86 TYR A C 1
ATOM 664 O O . TYR A 1 86 ? -3.955 11.485 3.654 1.00 77.50 86 TYR A O 1
ATOM 672 N N . TYR A 1 87 ? -1.808 10.912 3.878 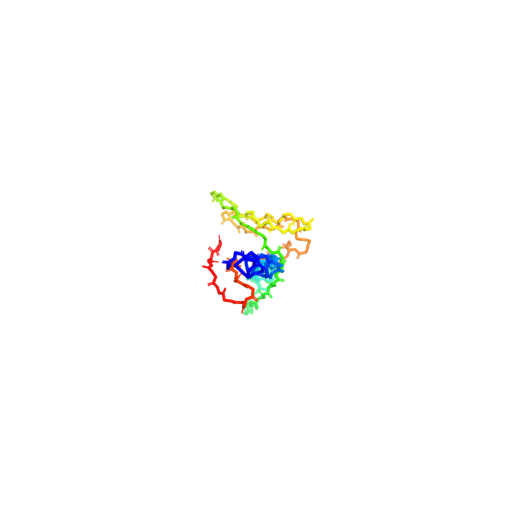1.00 85.19 87 TYR A N 1
ATOM 673 C CA . TYR A 1 87 ? -2.091 9.553 4.360 1.00 85.19 87 TYR A CA 1
ATOM 674 C C . TYR A 1 87 ? -2.220 9.436 5.887 1.00 85.19 87 TYR A C 1
ATOM 676 O O . TYR A 1 87 ? -2.530 8.363 6.396 1.00 85.19 87 TYR A O 1
ATOM 684 N N . GLU A 1 88 ? -2.017 10.530 6.623 1.00 82.19 88 GLU A N 1
ATOM 685 C CA . GLU A 1 88 ? -2.012 10.555 8.093 1.00 82.19 88 GLU A CA 1
ATOM 686 C C . GLU A 1 88 ? -3.375 10.206 8.706 1.00 82.19 88 GLU A C 1
ATOM 688 O O . GLU A 1 88 ? -3.434 9.503 9.716 1.00 82.19 88 GLU A O 1
ATOM 693 N N . ASP A 1 89 ? -4.467 10.615 8.057 1.00 87.25 89 ASP A N 1
ATOM 694 C CA . ASP A 1 89 ? -5.845 10.333 8.481 1.00 87.25 89 ASP A CA 1
ATOM 695 C C . ASP A 1 89 ? -6.351 8.954 8.029 1.00 87.25 89 ASP A C 1
ATOM 697 O O . ASP A 1 89 ? -7.478 8.562 8.341 1.00 87.25 89 ASP A O 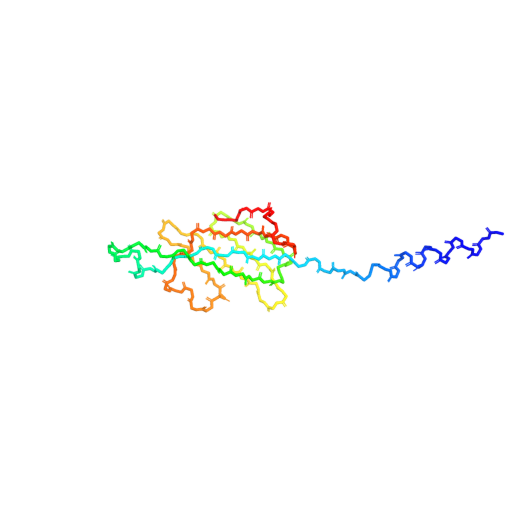1
ATOM 701 N N . PHE A 1 90 ? -5.531 8.192 7.300 1.00 87.94 90 PHE A N 1
ATOM 702 C CA . PHE A 1 90 ? -5.913 6.894 6.759 1.00 87.94 90 PHE A CA 1
ATOM 703 C C . PHE A 1 90 ? -5.168 5.751 7.445 1.00 87.94 90 PHE A C 1
ATOM 705 O O . PHE A 1 90 ? -3.990 5.841 7.787 1.00 87.94 90 PHE A O 1
ATOM 712 N N . LYS A 1 91 ? -5.866 4.632 7.626 1.00 87.94 91 LYS A N 1
ATOM 713 C CA . LYS A 1 91 ? -5.270 3.350 7.994 1.00 87.94 91 LYS A CA 1
ATOM 714 C C . LYS A 1 91 ? -5.150 2.498 6.738 1.00 87.94 91 LYS A C 1
ATOM 716 O O . LYS A 1 91 ? -6.165 2.070 6.192 1.00 87.94 91 LYS A O 1
ATOM 721 N N . ILE A 1 92 ? -3.919 2.258 6.291 1.00 88.75 92 ILE A N 1
ATOM 722 C CA . ILE A 1 92 ? -3.634 1.323 5.195 1.00 88.75 92 ILE A CA 1
ATOM 723 C C . ILE A 1 92 ? -3.867 -0.102 5.706 1.00 88.75 92 ILE A C 1
ATOM 725 O O . ILE A 1 92 ? -3.349 -0.472 6.761 1.00 88.75 92 ILE A O 1
ATOM 729 N N . VAL A 1 93 ? -4.646 -0.888 4.965 1.00 89.25 93 VAL A N 1
ATOM 730 C CA . VAL A 1 93 ? -5.014 -2.266 5.335 1.00 89.25 93 VAL A CA 1
ATOM 731 C C . VAL A 1 93 ? -4.432 -3.321 4.411 1.00 89.25 93 VAL A C 1
ATOM 733 O O . VAL A 1 93 ? -4.154 -4.427 4.865 1.00 89.25 93 VAL A O 1
ATOM 736 N N . ALA A 1 94 ? -4.244 -2.992 3.138 1.00 90.19 94 ALA A N 1
ATOM 737 C CA . ALA A 1 94 ? -3.589 -3.871 2.189 1.00 90.19 94 ALA A CA 1
ATOM 738 C C . ALA A 1 94 ? -2.903 -3.041 1.114 1.00 90.19 94 ALA A C 1
ATOM 740 O O . ALA A 1 94 ? -3.349 -1.948 0.760 1.00 90.19 94 ALA A O 1
ATOM 741 N N . VAL A 1 95 ? -1.808 -3.574 0.588 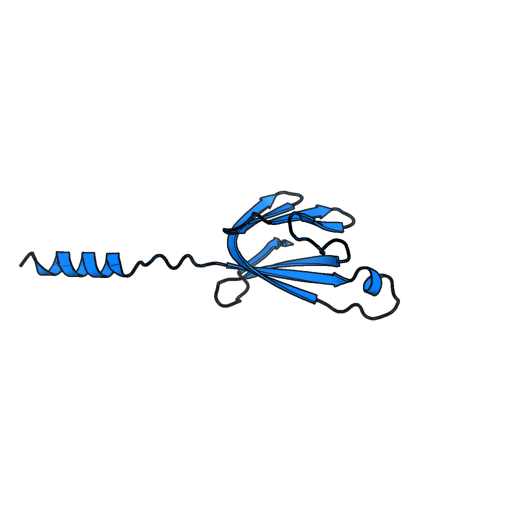1.00 91.00 95 VAL A N 1
ATOM 742 C CA . VAL A 1 95 ? -1.148 -2.996 -0.579 1.00 91.00 95 VAL A CA 1
ATOM 743 C C . VAL A 1 95 ? -0.861 -4.108 -1.565 1.00 91.00 95 VAL A C 1
ATOM 745 O O . VAL A 1 95 ? -0.336 -5.162 -1.201 1.00 91.00 95 VAL A O 1
ATOM 748 N N . TRP A 1 96 ? -1.182 -3.860 -2.827 1.00 93.56 96 TRP A N 1
ATOM 749 C CA . TRP A 1 96 ? -1.031 -4.821 -3.907 1.00 93.56 96 TRP A CA 1
ATOM 750 C C . TRP A 1 96 ? -0.140 -4.251 -4.996 1.00 93.56 96 TRP A C 1
ATOM 752 O O . TRP A 1 96 ? -0.215 -3.073 -5.341 1.00 93.56 96 TRP A O 1
ATOM 762 N N . LEU A 1 97 ? 0.696 -5.115 -5.556 1.00 92.88 97 LEU A N 1
ATOM 763 C CA . LEU A 1 97 ? 1.403 -4.842 -6.792 1.00 92.88 97 LEU A CA 1
ATOM 764 C C . LEU A 1 97 ? 0.618 -5.485 -7.932 1.00 92.88 97 LEU A C 1
ATOM 766 O O . LEU A 1 97 ? 0.340 -6.688 -7.903 1.00 92.88 97 LEU A O 1
ATOM 770 N N . LEU A 1 98 ? 0.286 -4.682 -8.927 1.00 93.44 98 LEU A N 1
ATOM 771 C CA . LEU A 1 98 ? -0.434 -5.066 -10.127 1.00 93.44 98 LEU A CA 1
ATOM 772 C C . LEU A 1 98 ? 0.486 -4.903 -11.347 1.00 93.44 98 LEU A C 1
ATOM 774 O O . LEU A 1 98 ? 1.413 -4.086 -11.338 1.00 93.44 98 LEU A O 1
ATOM 778 N N . ASN A 1 99 ? 0.230 -5.659 -12.410 1.00 89.81 99 ASN A N 1
ATOM 779 C CA . ASN A 1 99 ? 0.861 -5.405 -13.705 1.00 89.81 99 ASN A CA 1
ATOM 780 C C . ASN A 1 99 ? 0.242 -4.169 -14.391 1.00 89.81 99 ASN A C 1
ATOM 782 O O . ASN A 1 99 ? -0.682 -3.545 -13.868 1.00 89.81 99 ASN A O 1
ATOM 786 N N . ASP A 1 100 ? 0.738 -3.828 -15.578 1.00 83.62 100 ASP A N 1
ATOM 787 C CA . ASP A 1 100 ? 0.239 -2.734 -16.422 1.00 83.62 100 ASP A CA 1
ATOM 788 C C . ASP A 1 100 ? -1.188 -2.959 -16.964 1.00 83.62 100 ASP A C 1
ATOM 790 O O . ASP A 1 100 ? -1.832 -2.016 -17.417 1.00 83.62 100 ASP A O 1
ATOM 794 N N . GLU A 1 101 ? -1.712 -4.183 -16.863 1.00 86.06 101 GLU A N 1
ATOM 795 C CA . GLU A 1 101 ? -3.099 -4.544 -17.188 1.00 86.06 101 GLU A CA 1
ATOM 796 C C . GLU A 1 101 ? -4.042 -4.489 -15.967 1.00 86.06 101 GLU A C 1
ATOM 798 O O . GLU A 1 101 ? -5.221 -4.820 -16.087 1.00 86.06 101 GLU A O 1
ATOM 803 N N . GLY A 1 102 ? -3.538 -4.128 -14.780 1.00 84.88 102 GLY A N 1
ATOM 804 C CA . GLY A 1 102 ? -4.311 -4.107 -13.532 1.00 84.88 102 GLY A CA 1
ATOM 805 C C . GLY A 1 102 ? -4.531 -5.481 -12.884 1.00 84.88 102 GLY A C 1
ATOM 806 O O . GLY A 1 102 ? -5.290 -5.592 -11.925 1.00 84.88 102 GLY A O 1
ATOM 807 N N . LYS A 1 103 ? -3.871 -6.540 -13.366 1.00 89.75 103 LYS A N 1
ATOM 808 C CA . LYS A 1 103 ? -3.902 -7.868 -12.736 1.00 89.75 103 LYS A CA 1
ATOM 809 C C . LYS A 1 103 ? -2.974 -7.921 -11.537 1.00 89.75 103 LYS A C 1
ATOM 811 O O . LYS A 1 103 ? -1.817 -7.508 -11.617 1.00 89.75 103 LYS A O 1
ATOM 816 N N . THR A 1 104 ? -3.453 -8.527 -10.458 1.00 93.31 104 THR A N 1
ATOM 817 C CA . THR A 1 104 ? -2.669 -8.728 -9.241 1.00 93.31 104 THR A CA 1
ATOM 818 C C . THR A 1 104 ? -1.473 -9.633 -9.485 1.00 93.31 104 THR A C 1
ATOM 820 O O . THR A 1 104 ? -1.620 -10.784 -9.885 1.00 93.31 104 THR A O 1
ATOM 823 N N . LEU A 1 105 ? -0.283 -9.106 -9.199 1.00 90.75 105 LEU A N 1
ATOM 824 C CA . LEU A 1 105 ? 0.966 -9.858 -9.193 1.00 90.75 105 LEU A CA 1
ATOM 825 C C . LEU A 1 105 ? 1.253 -10.412 -7.800 1.00 90.75 105 LEU A C 1
ATOM 827 O O . LEU A 1 105 ? 1.561 -11.592 -7.657 1.00 90.75 105 LEU A O 1
ATOM 831 N N . ARG A 1 106 ? 1.172 -9.563 -6.766 1.00 90.38 106 ARG A N 1
ATOM 832 C CA . ARG A 1 106 ? 1.453 -9.963 -5.379 1.00 90.38 106 ARG A CA 1
ATOM 833 C C . ARG A 1 106 ? 0.857 -9.006 -4.349 1.00 90.38 106 ARG A C 1
ATOM 835 O O . ARG A 1 106 ? 0.758 -7.806 -4.596 1.00 90.38 106 ARG A O 1
ATOM 842 N N . LYS A 1 107 ? 0.542 -9.542 -3.170 1.00 91.69 107 LYS A N 1
ATOM 843 C CA . LYS A 1 107 ? 0.235 -8.772 -1.959 1.00 91.69 107 LYS A CA 1
ATOM 844 C C . LYS A 1 107 ? 1.543 -8.343 -1.285 1.00 91.69 107 LYS A C 1
ATOM 846 O O . LYS A 1 107 ? 2.458 -9.156 -1.176 1.00 91.69 107 LYS A O 1
ATOM 851 N N . LEU A 1 108 ? 1.645 -7.078 -0.890 1.00 86.75 108 LEU A N 1
ATOM 852 C CA . LEU A 1 108 ? 2.816 -6.496 -0.221 1.00 86.75 108 LEU A CA 1
ATOM 853 C C . LEU A 1 108 ? 2.606 -6.348 1.295 1.00 86.75 108 LEU A C 1
ATOM 855 O O . LEU A 1 108 ? 3.578 -6.423 2.037 1.00 86.75 108 LEU A O 1
ATOM 859 N N . ILE A 1 109 ? 1.355 -6.139 1.720 1.00 84.44 109 ILE A N 1
ATOM 860 C CA . ILE A 1 109 ? 0.889 -5.972 3.111 1.00 84.44 109 ILE A CA 1
ATOM 861 C C . ILE A 1 109 ? -0.422 -6.708 3.240 1.00 84.44 109 ILE A C 1
ATOM 863 O O . ILE A 1 109 ? -1.288 -6.411 2.382 1.00 84.44 109 ILE A O 1
#

Sequence (109 aa):
MQGIYLAIASICKKRQTERKIYMLLQIDKFNKKELEGKEAAKLLVDYIGGVSGTSCDSDSVKVFNNSNPIVITFGKEQTTAINLPYYEDFKIVAVWLLNDEGKTLRKLI